Protein AF-A0A2W5SS50-F1 (afdb_monomer_lite)

Structure (mmCIF, N/CA/C/O backbone):
data_AF-A0A2W5SS50-F1
#
_entry.id   AF-A0A2W5SS50-F1
#
loop_
_atom_site.group_PDB
_atom_site.id
_atom_site.type_symbol
_atom_site.label_atom_id
_atom_site.label_alt_id
_atom_site.label_comp_id
_atom_site.label_asym_id
_atom_site.label_entity_id
_atom_site.label_seq_id
_atom_site.pdbx_PDB_ins_code
_atom_site.Cartn_x
_atom_site.Cartn_y
_atom_site.Cartn_z
_atom_site.occupancy
_atom_site.B_iso_or_equiv
_atom_site.auth_seq_id
_atom_site.auth_comp_id
_atom_site.auth_asym_id
_atom_site.auth_atom_id
_atom_site.pdbx_PDB_model_num
ATOM 1 N N . MET A 1 1 ? -30.725 -1.985 23.841 1.00 48.31 1 MET A N 1
ATOM 2 C CA . MET A 1 1 ? -30.295 -2.398 25.200 1.00 48.31 1 MET A CA 1
ATOM 3 C C . MET A 1 1 ? -30.067 -1.223 26.166 1.00 48.31 1 MET A C 1
ATOM 5 O O . MET A 1 1 ? -30.123 -1.471 27.359 1.00 48.31 1 MET A O 1
ATOM 9 N N . HIS A 1 2 ? -29.891 0.031 25.709 1.00 45.56 2 HIS A N 1
ATOM 10 C CA . HIS A 1 2 ? -29.618 1.186 26.593 1.00 45.56 2 HIS A CA 1
ATOM 11 C C . HIS A 1 2 ? -30.762 1.642 27.517 1.00 45.56 2 HIS A C 1
ATOM 13 O O . HIS A 1 2 ? -30.492 2.131 28.610 1.00 45.56 2 HIS A O 1
ATOM 19 N N . MET A 1 3 ? -32.034 1.472 27.137 1.00 41.94 3 MET A N 1
ATOM 20 C CA . MET A 1 3 ? -33.143 1.924 27.998 1.00 41.94 3 MET A CA 1
ATOM 21 C C . MET A 1 3 ? -33.241 1.105 29.295 1.00 41.94 3 MET A C 1
ATOM 23 O O . MET A 1 3 ? -33.300 1.677 30.377 1.00 41.94 3 MET A O 1
ATOM 27 N N . ALA A 1 4 ? -33.092 -0.222 29.208 1.00 54.38 4 ALA A N 1
ATOM 28 C CA . ALA A 1 4 ? -33.178 -1.117 30.365 1.00 54.38 4 ALA A CA 1
ATOM 29 C C . ALA A 1 4 ? -32.051 -0.923 31.402 1.00 54.38 4 ALA A C 1
ATOM 31 O O . ALA A 1 4 ? -32.207 -1.304 32.563 1.00 54.38 4 ALA A O 1
ATOM 32 N N . THR A 1 5 ? -30.900 -0.365 31.007 1.00 65.88 5 THR A N 1
ATOM 33 C CA . THR A 1 5 ? -29.816 0.001 31.936 1.00 65.88 5 THR A CA 1
ATOM 34 C C . THR A 1 5 ? -30.076 1.332 32.622 1.00 65.88 5 THR A C 1
ATOM 36 O O . THR A 1 5 ? -29.773 1.464 33.805 1.00 65.88 5 THR A O 1
ATOM 39 N N . LYS A 1 6 ? -30.679 2.295 31.921 1.00 68.88 6 LYS A N 1
ATOM 40 C CA . LYS A 1 6 ? -30.998 3.611 32.476 1.00 68.88 6 LYS A CA 1
ATOM 41 C C . LYS A 1 6 ? -32.092 3.533 33.543 1.00 68.88 6 LYS A C 1
ATOM 43 O O . LYS A 1 6 ? -31.893 4.064 34.630 1.00 68.88 6 LYS A O 1
ATOM 48 N N . ASP A 1 7 ? -33.143 2.750 33.299 1.00 74.25 7 ASP A N 1
ATOM 49 C CA . ASP A 1 7 ? -34.234 2.537 34.265 1.00 74.25 7 ASP A CA 1
ATOM 50 C C . ASP A 1 7 ? -33.737 1.899 35.577 1.00 74.25 7 ASP A C 1
ATOM 52 O O . ASP A 1 7 ? -34.180 2.249 36.671 1.00 74.25 7 ASP A O 1
ATOM 56 N N . LYS A 1 8 ? -32.742 1.005 35.490 1.00 80.00 8 LYS A N 1
ATOM 57 C CA . LYS A 1 8 ? -32.080 0.414 36.666 1.00 80.00 8 LYS A CA 1
ATOM 58 C C . LYS A 1 8 ? -31.213 1.418 37.427 1.00 80.00 8 LYS A C 1
ATOM 60 O O . LYS A 1 8 ? -31.103 1.308 38.643 1.00 80.00 8 LYS A O 1
ATOM 65 N N . LEU A 1 9 ? -30.587 2.372 36.734 1.00 79.81 9 LEU A N 1
ATOM 66 C CA . LEU A 1 9 ? -29.783 3.426 37.359 1.00 79.81 9 LEU A CA 1
ATOM 67 C C . LEU A 1 9 ? -30.667 4.491 38.027 1.00 79.81 9 LEU A C 1
ATOM 69 O O . LEU A 1 9 ? -30.311 4.985 39.094 1.00 79.81 9 LEU A O 1
ATOM 73 N N . ASP A 1 10 ? -31.832 4.806 37.457 1.00 80.62 10 ASP A N 1
ATOM 74 C CA . ASP A 1 10 ? -32.790 5.750 38.048 1.00 80.62 10 ASP A CA 1
ATOM 75 C C . ASP A 1 10 ? -33.353 5.263 39.398 1.00 80.62 10 ASP A C 1
ATOM 77 O O . ASP A 1 10 ? -33.597 6.084 40.288 1.00 80.62 10 ASP A O 1
ATOM 81 N N . ALA A 1 11 ? -33.456 3.943 39.602 1.00 85.12 11 ALA A N 1
ATOM 82 C CA . ALA A 1 11 ? -33.898 3.326 40.857 1.00 85.12 11 ALA A CA 1
ATOM 83 C C . ALA A 1 11 ? -32.855 3.358 41.999 1.00 85.12 11 ALA A C 1
ATOM 85 O O . ALA A 1 11 ? -33.217 3.176 43.163 1.00 85.12 11 ALA A O 1
ATOM 86 N N . LEU A 1 12 ? -31.572 3.602 41.702 1.00 84.25 12 LEU A N 1
ATOM 87 C CA . LEU A 1 12 ? -30.497 3.592 42.705 1.00 84.25 12 LEU A CA 1
ATOM 88 C C . LEU A 1 12 ? -30.510 4.848 43.586 1.00 84.25 12 LEU A C 1
ATOM 90 O O . LEU A 1 12 ? -30.901 5.944 43.170 1.00 84.25 12 LEU A O 1
ATOM 94 N N . ARG A 1 13 ? -30.040 4.725 44.828 1.00 85.94 13 ARG A N 1
ATOM 95 C CA . ARG A 1 13 ? -29.823 5.871 45.725 1.00 85.94 13 ARG A CA 1
ATOM 96 C C . ARG A 1 13 ? -28.563 6.648 45.325 1.00 85.94 13 ARG A C 1
ATOM 98 O O . ARG A 1 13 ? -27.667 6.133 44.665 1.00 85.94 13 ARG A O 1
ATOM 105 N N . LEU A 1 14 ? -28.472 7.914 45.743 1.00 83.38 14 LEU A N 1
ATOM 106 C CA . LEU A 1 14 ? -27.339 8.789 45.400 1.00 83.38 14 LEU A CA 1
ATOM 107 C C . LEU A 1 14 ? -25.958 8.189 45.770 1.00 83.38 14 LEU A C 1
ATOM 109 O O . LEU A 1 14 ? -25.070 8.240 44.919 1.00 83.38 14 LEU A O 1
ATOM 113 N N . PRO A 1 15 ? -25.762 7.567 46.953 1.00 86.31 15 PRO A N 1
ATOM 114 C CA . PRO A 1 15 ? -24.486 6.929 47.287 1.00 86.31 15 PRO A CA 1
ATOM 115 C C . PRO A 1 15 ? -24.152 5.737 46.379 1.00 86.31 15 PRO A C 1
ATOM 117 O O . PRO A 1 15 ? -22.996 5.523 46.023 1.00 86.31 15 PRO A O 1
ATOM 120 N N . GLU A 1 16 ? -25.166 4.984 45.949 1.00 85.62 16 GLU A N 1
ATOM 121 C CA . GLU A 1 16 ? -25.005 3.838 45.048 1.00 85.62 16 GLU A CA 1
ATOM 122 C C . GLU A 1 16 ? -24.631 4.301 43.635 1.00 85.62 16 GLU A C 1
ATOM 124 O O . GLU A 1 16 ? -23.757 3.711 43.001 1.00 85.62 16 GLU A O 1
ATOM 129 N N . LEU A 1 17 ? -25.218 5.408 43.164 1.00 86.38 17 LEU A N 1
ATOM 130 C CA . LEU A 1 17 ? -24.824 6.050 41.908 1.00 86.38 17 LEU A CA 1
ATOM 131 C C . LEU A 1 17 ? -23.373 6.544 41.952 1.00 86.38 17 LEU A C 1
ATOM 133 O O . LEU A 1 17 ? -22.638 6.363 40.985 1.00 86.38 17 LEU A O 1
ATOM 137 N N . GLN A 1 18 ? -22.928 7.121 43.069 1.00 84.88 18 GLN A N 1
ATOM 138 C CA . GLN A 1 18 ? -21.533 7.542 43.244 1.00 84.88 18 GLN A CA 1
ATOM 139 C C . GLN A 1 18 ? -20.570 6.343 43.276 1.00 84.88 18 GLN A C 1
ATOM 141 O O . GLN A 1 18 ? -19.503 6.397 42.660 1.00 84.88 18 GLN A O 1
ATOM 146 N N . ALA A 1 19 ? -20.957 5.240 43.926 1.00 86.56 19 ALA A N 1
ATOM 147 C CA . ALA A 1 19 ? -20.182 4.000 43.936 1.00 86.56 19 ALA A CA 1
ATOM 148 C C . ALA A 1 19 ? -20.061 3.386 42.530 1.00 86.56 19 ALA A C 1
ATOM 150 O O . ALA A 1 19 ? -18.957 3.056 42.095 1.00 86.56 19 ALA A O 1
ATOM 151 N N . ARG A 1 20 ? -21.169 3.315 41.778 1.00 82.81 20 ARG A N 1
ATOM 152 C CA . ARG A 1 20 ? -21.181 2.847 40.382 1.00 82.81 20 ARG A CA 1
ATOM 153 C C . ARG A 1 20 ? -20.384 3.755 39.456 1.00 82.81 20 ARG A C 1
ATOM 155 O O . ARG A 1 20 ? -19.679 3.264 38.582 1.00 82.81 20 ARG A O 1
ATOM 162 N N . PHE A 1 21 ? -20.444 5.068 39.657 1.00 84.12 21 PHE A N 1
ATOM 163 C CA . PHE A 1 21 ? -19.609 6.008 38.917 1.00 84.12 21 PHE A CA 1
ATOM 164 C C . PHE A 1 21 ? -18.121 5.727 39.159 1.00 84.12 21 PHE A C 1
ATOM 166 O O . PHE A 1 21 ? -17.366 5.604 38.197 1.00 84.12 21 PHE A O 1
ATOM 173 N N . LYS A 1 22 ? -17.712 5.530 40.419 1.00 86.94 22 LYS A N 1
ATOM 174 C CA . LYS A 1 22 ? -16.330 5.170 40.765 1.00 86.94 22 LYS A CA 1
ATOM 175 C C . LYS A 1 22 ? -15.900 3.847 40.124 1.00 86.94 22 LYS A C 1
ATOM 177 O O . LYS A 1 22 ? -14.794 3.763 39.605 1.00 86.94 22 LYS A O 1
ATOM 182 N N . GLU A 1 23 ? -16.764 2.837 40.118 1.00 84.56 23 GLU A N 1
ATOM 183 C CA . GLU A 1 23 ? -16.496 1.532 39.494 1.00 84.56 23 GLU A CA 1
ATOM 184 C C . GLU A 1 23 ? -16.359 1.629 37.960 1.00 84.56 23 GLU A C 1
ATOM 186 O O . GLU A 1 23 ? -15.462 1.039 37.352 1.00 84.56 23 GLU A O 1
ATOM 191 N N . VAL A 1 24 ? -17.250 2.379 37.306 1.00 82.88 24 VAL A N 1
ATOM 192 C CA . VAL A 1 24 ? -17.341 2.415 35.842 1.00 82.88 24 VAL A CA 1
ATOM 193 C C . VAL A 1 24 ? -16.360 3.414 35.230 1.00 82.88 24 VAL A C 1
ATOM 195 O O . VAL A 1 24 ? -15.708 3.074 34.239 1.00 82.88 24 VAL A O 1
ATOM 198 N N . VAL A 1 25 ? -16.259 4.613 35.803 1.00 81.75 25 VAL A N 1
ATOM 199 C CA . VAL A 1 25 ? -15.438 5.729 35.305 1.00 81.75 25 VAL A CA 1
ATOM 200 C C . VAL A 1 25 ? -14.033 5.708 35.919 1.00 81.75 25 VAL A C 1
ATOM 202 O O . VAL A 1 25 ? -13.094 6.168 35.282 1.00 81.75 25 VAL A O 1
ATOM 205 N N . GLY A 1 26 ? -13.861 5.122 37.110 1.00 80.12 26 GLY A N 1
ATOM 206 C CA . GLY A 1 26 ? -12.572 5.042 37.811 1.00 80.12 26 GLY A CA 1
ATOM 207 C C . GLY A 1 26 ? -12.257 6.252 38.697 1.00 80.12 26 GLY A C 1
ATOM 208 O O . GLY A 1 26 ? -11.283 6.225 39.444 1.00 80.12 26 GLY A O 1
ATOM 209 N N . GLU A 1 27 ? -13.090 7.293 38.662 1.00 80.50 27 GLU A N 1
ATOM 210 C CA . GLU A 1 27 ? -12.915 8.525 39.435 1.00 80.50 27 GLU A CA 1
ATOM 211 C C . GLU A 1 27 ? -13.933 8.613 40.578 1.00 80.50 27 GLU A C 1
ATOM 213 O O . GLU A 1 27 ? -15.111 8.294 40.413 1.00 80.50 27 GLU A O 1
ATOM 218 N N . ALA A 1 28 ? -13.502 9.071 41.755 1.00 79.44 28 ALA A N 1
ATOM 219 C CA . ALA A 1 28 ? -14.416 9.335 42.862 1.00 79.44 28 ALA A CA 1
ATOM 220 C C . ALA A 1 28 ? -15.095 10.698 42.664 1.00 79.44 28 ALA A C 1
ATOM 222 O O . ALA A 1 28 ? -14.429 11.730 42.638 1.00 79.44 28 ALA A O 1
ATOM 223 N N . THR A 1 29 ? -16.426 10.716 42.566 1.00 77.38 29 THR A N 1
ATOM 224 C CA . THR A 1 29 ? -17.205 11.955 42.446 1.00 77.38 29 THR A CA 1
ATOM 225 C C . THR A 1 29 ? -18.078 12.182 43.676 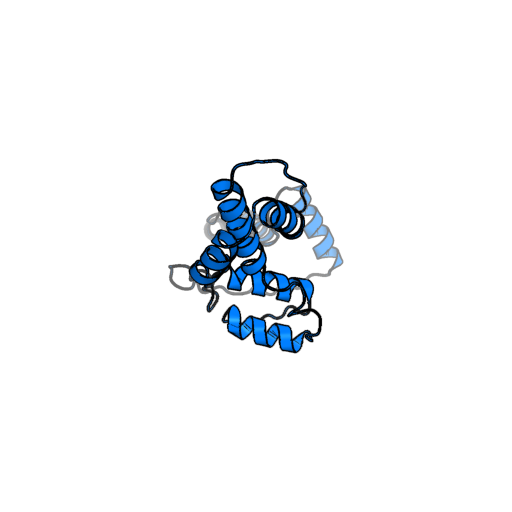1.00 77.38 29 THR A C 1
ATOM 227 O O . THR A 1 29 ? -18.767 11.274 44.139 1.00 77.38 29 THR A O 1
ATOM 230 N N . LYS A 1 30 ? -18.067 13.415 44.196 1.00 78.75 30 LYS A N 1
ATOM 231 C CA . LYS A 1 30 ? -18.993 13.890 45.242 1.00 78.75 30 LYS A CA 1
ATOM 232 C C . LYS A 1 30 ? -20.171 14.678 44.659 1.00 78.75 30 LYS A C 1
ATOM 234 O O . LYS A 1 30 ? -20.864 15.377 45.391 1.00 78.75 30 LYS A O 1
ATOM 239 N N . SER A 1 31 ? -20.385 14.612 43.342 1.00 73.56 31 SER A N 1
ATOM 240 C CA . SER A 1 31 ? -21.461 15.361 42.692 1.00 73.56 31 SER A CA 1
ATOM 241 C C . SER A 1 31 ? -22.828 14.953 43.267 1.00 73.56 31 SER A C 1
ATOM 243 O O . SER A 1 31 ? -23.134 13.755 43.300 1.00 73.56 31 SER A O 1
ATOM 245 N N . PRO A 1 32 ? -23.664 15.913 43.709 1.00 79.56 32 PRO A N 1
ATOM 246 C CA . PRO A 1 32 ? -25.010 15.632 44.211 1.00 79.56 32 PRO A CA 1
ATOM 247 C C . PRO A 1 32 ? -26.029 15.407 43.078 1.00 79.56 32 PRO A C 1
ATOM 249 O O . PRO A 1 32 ? -27.173 15.026 43.324 1.00 79.56 32 PRO A O 1
ATOM 252 N N . ASN A 1 33 ? -25.643 15.646 41.821 1.00 87.81 33 ASN A N 1
ATOM 253 C CA . ASN A 1 33 ? -26.559 15.628 40.686 1.00 87.81 33 ASN A CA 1
ATOM 254 C C . ASN A 1 33 ? -26.769 14.204 40.136 1.00 87.81 33 ASN A C 1
ATOM 256 O O . ASN A 1 33 ? -25.968 13.699 39.347 1.00 87.81 33 ASN A O 1
ATOM 260 N N . ARG A 1 34 ? -27.901 13.584 40.495 1.00 87.44 34 ARG A N 1
ATOM 261 C CA . ARG A 1 34 ? -28.289 12.234 40.038 1.00 87.44 34 ARG A CA 1
ATOM 262 C C . ARG A 1 34 ? -28.344 12.100 38.514 1.00 87.44 34 ARG A C 1
ATOM 264 O O . ARG A 1 34 ? -27.774 11.158 37.974 1.00 87.44 34 ARG A O 1
ATOM 271 N N . LYS A 1 35 ? -28.976 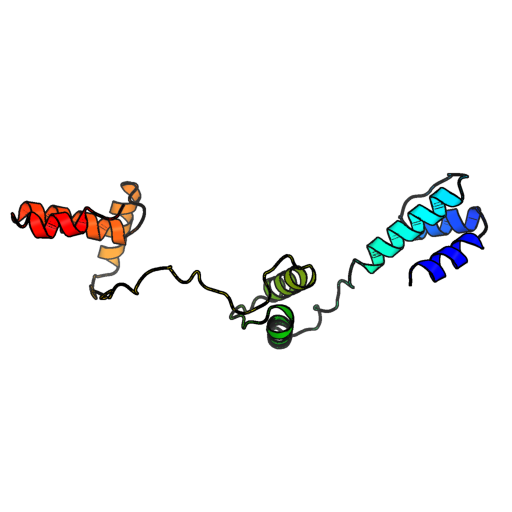13.050 37.811 1.00 87.12 35 LYS A N 1
ATOM 272 C CA . LYS A 1 35 ? -29.111 13.006 36.340 1.00 87.12 35 LYS A CA 1
ATOM 273 C C . LYS A 1 35 ? -27.745 13.004 35.651 1.00 87.12 35 LYS A C 1
ATOM 275 O O . LYS A 1 35 ? -27.550 12.290 34.669 1.00 87.12 35 LYS A O 1
ATOM 280 N N . PHE A 1 36 ? -26.792 13.770 36.183 1.00 87.31 36 PHE A N 1
ATOM 281 C CA . PHE A 1 36 ? -25.414 13.781 35.693 1.00 87.31 36 PHE A CA 1
ATOM 282 C C . PHE A 1 36 ? -24.730 12.421 35.879 1.00 87.31 36 PHE A C 1
ATOM 284 O O . PHE A 1 36 ? -24.125 11.921 34.931 1.00 87.31 36 PHE A O 1
ATOM 291 N N . LEU A 1 37 ? -24.856 11.813 37.067 1.00 85.06 37 LEU A N 1
ATOM 292 C CA . LEU A 1 37 ? -24.256 10.509 37.368 1.00 85.06 37 LEU A CA 1
ATOM 293 C C . LEU A 1 37 ? -24.802 9.417 36.447 1.00 85.06 37 LEU A C 1
ATOM 295 O O . LEU A 1 37 ? -24.017 8.691 35.847 1.00 85.06 37 LEU A O 1
ATOM 299 N N . ILE A 1 38 ? -26.123 9.352 36.270 1.00 86.38 38 ILE A N 1
ATOM 300 C CA . ILE A 1 38 ? -26.773 8.361 35.402 1.00 86.38 38 ILE A CA 1
ATOM 301 C C . ILE A 1 38 ? -26.294 8.511 33.958 1.00 86.38 38 ILE A C 1
ATOM 303 O O . ILE A 1 38 ? -25.862 7.532 33.356 1.00 86.38 38 ILE A O 1
ATOM 307 N N . ARG A 1 39 ? -26.293 9.740 33.419 1.00 88.25 39 ARG A N 1
ATOM 308 C CA . ARG A 1 39 ? -25.815 10.006 32.055 1.00 88.25 39 ARG A CA 1
ATOM 309 C C . ARG A 1 39 ? -24.356 9.594 31.875 1.00 88.25 39 ARG A C 1
ATOM 311 O O . ARG A 1 39 ? -24.029 8.937 30.897 1.00 88.25 39 ARG A O 1
ATOM 318 N N . ARG A 1 40 ? -23.478 9.958 32.813 1.00 85.88 40 ARG A N 1
ATOM 319 C CA . ARG A 1 40 ? -22.050 9.627 32.718 1.00 85.88 40 ARG A CA 1
ATOM 320 C C . ARG A 1 40 ? -21.763 8.140 32.870 1.00 85.88 40 ARG A C 1
ATOM 322 O O . ARG A 1 40 ? -20.877 7.637 32.185 1.00 85.88 40 ARG A O 1
ATOM 329 N N . ILE A 1 41 ? -22.489 7.449 33.746 1.00 86.19 41 ILE A N 1
ATOM 330 C CA . ILE A 1 41 ? -22.385 5.995 33.888 1.00 86.19 41 ILE A CA 1
ATOM 331 C C . ILE A 1 41 ? -22.851 5.323 32.595 1.00 86.19 41 ILE A C 1
ATOM 333 O O . ILE A 1 41 ? -22.142 4.457 32.098 1.00 86.19 41 ILE A O 1
ATOM 337 N N . ASP A 1 42 ? -23.979 5.744 32.019 1.00 84.44 42 ASP A N 1
ATOM 338 C CA . ASP A 1 42 ? -24.496 5.180 30.766 1.00 84.44 42 ASP A CA 1
ATOM 339 C C . ASP A 1 42 ? -23.545 5.439 29.586 1.00 84.44 42 ASP A C 1
ATOM 341 O O . ASP A 1 42 ? -23.183 4.501 28.884 1.00 84.44 42 ASP A O 1
ATOM 345 N N . GLU A 1 43 ? -23.020 6.661 29.436 1.00 85.31 43 GLU A N 1
ATOM 346 C CA . GLU A 1 43 ? -21.985 6.989 28.440 1.00 85.31 43 GLU A CA 1
ATOM 347 C C . GLU A 1 43 ? -20.733 6.107 28.600 1.00 85.31 43 GLU A C 1
ATOM 349 O O . GLU A 1 43 ? -20.175 5.606 27.623 1.00 85.31 43 GLU A O 1
ATOM 354 N N . ALA A 1 44 ? -20.274 5.898 29.836 1.00 83.00 44 ALA A N 1
ATOM 355 C CA . ALA A 1 44 ? -19.089 5.094 30.106 1.00 83.00 44 ALA A CA 1
ATOM 356 C C . ALA A 1 44 ? -19.341 3.588 29.915 1.00 83.00 44 ALA A C 1
ATOM 358 O O . ALA A 1 44 ? -18.453 2.880 29.434 1.00 83.00 44 ALA A O 1
ATOM 359 N N . LEU A 1 45 ? -20.542 3.095 30.236 1.00 81.94 45 LEU A N 1
ATOM 360 C CA . LEU A 1 45 ? -20.963 1.721 29.952 1.00 81.94 45 LEU A CA 1
ATOM 361 C C . LEU A 1 45 ? -21.130 1.490 28.448 1.00 81.94 45 LEU A C 1
ATOM 363 O O . LEU A 1 45 ? -20.657 0.471 27.954 1.00 81.94 45 LEU A O 1
ATOM 367 N N . ALA A 1 46 ? -21.713 2.439 27.713 1.00 77.25 46 ALA A N 1
ATOM 368 C CA . ALA A 1 46 ? -21.812 2.406 26.256 1.00 77.25 46 ALA A CA 1
ATOM 369 C C . ALA A 1 46 ? -20.422 2.342 25.616 1.00 77.25 46 ALA A C 1
ATOM 371 O O . ALA A 1 46 ? -20.137 1.439 24.834 1.00 77.25 46 ALA A O 1
ATOM 372 N N . LYS A 1 47 ? -19.500 3.209 26.048 1.00 79.50 47 LYS A N 1
ATOM 373 C CA . LYS A 1 47 ? -18.114 3.221 25.563 1.00 79.50 47 LYS A CA 1
ATOM 374 C C . LYS A 1 47 ? -17.352 1.933 25.904 1.00 79.50 47 LYS A C 1
ATOM 376 O O . LYS A 1 47 ? -16.538 1.465 25.108 1.00 79.50 47 LYS A O 1
ATOM 381 N N . LYS A 1 48 ? -17.604 1.336 27.077 1.00 71.12 48 LYS A N 1
ATOM 382 C CA . LYS A 1 48 ? -17.062 0.014 27.446 1.00 71.12 48 LYS A CA 1
ATOM 383 C C . LYS A 1 48 ? -17.687 -1.120 26.627 1.00 71.12 48 LYS A C 1
ATOM 385 O O . LYS A 1 48 ? -16.973 -2.061 26.302 1.00 71.12 48 LYS A O 1
ATOM 390 N N . ALA A 1 49 ? -18.969 -1.036 26.275 1.00 65.00 49 ALA A N 1
ATOM 391 C CA . ALA A 1 49 ? -19.654 -2.021 25.439 1.00 65.00 49 ALA A CA 1
ATOM 392 C C . ALA A 1 49 ? -19.211 -1.947 23.966 1.00 65.00 49 ALA A C 1
ATOM 394 O O . ALA A 1 49 ? -19.030 -2.980 23.325 1.00 65.00 49 ALA A O 1
ATOM 395 N N . GLU A 1 50 ? -18.968 -0.742 23.443 1.00 63.88 50 GLU A N 1
ATOM 396 C CA . GLU A 1 50 ? -18.375 -0.526 22.116 1.00 63.88 50 GLU A CA 1
ATOM 397 C C . GLU A 1 50 ? -16.931 -1.041 22.034 1.00 63.88 50 GLU A C 1
ATOM 399 O O . GLU A 1 50 ? -16.482 -1.525 20.990 1.00 63.88 50 GLU A O 1
ATOM 404 N N . ALA A 1 51 ? -16.193 -1.000 23.147 1.00 59.81 51 ALA A N 1
ATOM 405 C CA . ALA A 1 51 ? -14.886 -1.627 23.256 1.00 59.81 51 ALA A CA 1
ATOM 406 C C . ALA A 1 51 ? -15.023 -3.163 23.310 1.00 59.81 51 ALA A C 1
ATOM 408 O O . ALA A 1 51 ? -14.950 -3.775 24.374 1.00 59.81 51 ALA A O 1
ATOM 409 N N . LYS A 1 52 ? -15.185 -3.798 22.137 1.00 58.34 52 LYS A N 1
ATOM 410 C CA . LYS A 1 52 ? -15.226 -5.266 21.979 1.00 58.34 52 LYS A CA 1
ATOM 411 C C . LYS A 1 52 ? -14.110 -5.959 22.787 1.00 58.34 52 LYS A C 1
ATOM 413 O O . LYS A 1 52 ? -12.984 -5.446 22.843 1.00 58.34 52 LYS A O 1
ATOM 418 N N . PRO A 1 53 ? -14.373 -7.149 23.365 1.00 57.97 53 PRO A N 1
ATOM 419 C CA . PRO A 1 53 ? -13.474 -7.795 24.316 1.00 57.97 53 PRO A CA 1
ATOM 420 C C . PRO A 1 53 ? -12.068 -7.982 23.736 1.00 57.97 53 PRO A C 1
ATOM 422 O O . PRO A 1 53 ? -11.856 -8.639 22.708 1.00 57.97 53 PRO A O 1
ATOM 425 N N . ARG A 1 54 ? -11.081 -7.395 24.423 1.00 55.84 54 ARG A N 1
ATOM 426 C CA . ARG A 1 54 ? -9.650 -7.501 24.112 1.00 55.84 54 ARG A CA 1
ATOM 427 C C . ARG A 1 54 ? -9.153 -8.911 24.457 1.00 55.84 54 ARG A C 1
ATOM 429 O O . ARG A 1 54 ? -8.483 -9.115 25.456 1.00 55.84 54 ARG A O 1
ATOM 436 N N . GLY A 1 55 ? -9.514 -9.888 23.630 1.00 65.75 55 GLY A N 1
ATOM 437 C CA . GLY A 1 55 ? -9.151 -11.294 23.842 1.00 65.75 55 GLY A CA 1
ATOM 438 C C . GLY A 1 55 ? -9.633 -12.255 22.757 1.00 65.75 55 GLY A C 1
ATOM 439 O O . GLY A 1 55 ? -9.005 -13.287 22.563 1.00 65.75 55 GLY A O 1
ATOM 440 N N . ARG A 1 56 ? -10.654 -11.879 21.968 1.00 69.94 56 ARG A N 1
ATOM 441 C CA . ARG A 1 56 ? -11.270 -12.734 20.926 1.00 69.94 56 ARG A CA 1
ATOM 442 C C . ARG A 1 56 ? -10.280 -13.341 19.921 1.00 69.94 56 ARG A C 1
ATOM 444 O O . ARG A 1 56 ? -10.583 -14.357 19.308 1.00 69.94 56 ARG A O 1
ATOM 451 N N . PHE A 1 57 ? -9.126 -12.703 19.725 1.00 75.56 57 PHE A N 1
ATOM 452 C CA . PHE A 1 57 ? -8.111 -13.129 18.763 1.00 75.56 57 PHE A CA 1
ATOM 453 C C . PHE A 1 57 ? -6.828 -13.699 19.392 1.00 75.56 57 PHE A C 1
ATOM 455 O O . PHE A 1 57 ? -5.886 -13.990 18.662 1.00 75.56 57 PHE A O 1
ATOM 462 N N . LYS A 1 58 ? -6.764 -13.833 20.727 1.00 76.88 58 LYS A N 1
ATOM 463 C CA . LYS A 1 58 ? -5.548 -14.258 21.444 1.00 76.88 58 LYS A CA 1
ATOM 464 C C . LYS A 1 58 ? -5.257 -15.751 21.261 1.00 76.88 58 LYS A C 1
ATOM 466 O O . LYS A 1 58 ? -4.099 -16.119 21.106 1.00 76.88 58 LYS A O 1
ATOM 471 N N . GLU A 1 59 ? -6.302 -16.574 21.244 1.00 80.00 59 GLU A N 1
ATOM 472 C CA . GLU A 1 59 ? -6.197 -18.036 21.111 1.00 80.00 59 GLU A CA 1
ATOM 473 C C . GLU A 1 59 ? -6.171 -18.513 19.655 1.00 80.00 59 GLU A C 1
ATOM 475 O O . GLU A 1 59 ? -5.808 -19.652 19.392 1.00 80.00 59 GLU A O 1
ATOM 480 N N . LEU A 1 60 ? -6.489 -17.637 18.696 1.00 83.44 60 LEU A N 1
ATOM 481 C CA . LEU A 1 60 ? -6.576 -18.030 17.292 1.00 83.44 60 LEU A CA 1
ATOM 482 C C . LEU A 1 60 ? -5.195 -18.289 16.677 1.00 83.44 60 LEU A C 1
ATOM 484 O O . LEU A 1 60 ? -4.210 -17.555 16.886 1.00 83.44 60 LEU A O 1
ATOM 488 N N . SER A 1 61 ? -5.145 -19.322 15.847 1.00 87.00 61 SER A N 1
ATOM 489 C CA . SER A 1 61 ? -4.026 -19.618 14.966 1.00 87.00 61 SER A CA 1
ATOM 490 C C . SER A 1 61 ? -3.936 -18.593 13.823 1.00 87.00 61 SER A C 1
ATOM 492 O O . SER A 1 61 ? -4.851 -17.807 13.568 1.00 87.00 61 SER A O 1
ATOM 494 N N . VAL A 1 62 ? -2.797 -18.562 13.122 1.00 84.69 62 VAL A N 1
ATOM 495 C CA . VAL A 1 62 ? -2.622 -17.687 11.946 1.00 84.69 62 VAL A CA 1
ATOM 496 C C . VAL A 1 62 ? -3.623 -18.049 10.843 1.00 84.69 62 VAL A C 1
ATOM 498 O O . VAL A 1 62 ? -4.121 -17.158 10.159 1.00 84.69 62 VAL A O 1
ATOM 501 N N . GLU A 1 63 ? -3.948 -19.333 10.686 1.00 86.94 63 GLU A N 1
ATOM 502 C CA . GLU A 1 63 ? -4.895 -19.813 9.677 1.00 86.94 63 GLU A CA 1
ATOM 503 C C . GLU A 1 63 ? -6.328 -19.401 10.003 1.00 86.94 63 GLU A C 1
ATOM 505 O O . GLU A 1 63 ? -7.027 -18.868 9.144 1.00 86.94 63 GLU A O 1
ATOM 510 N N . GLU A 1 64 ? -6.736 -19.519 11.264 1.00 87.62 64 GLU A N 1
ATOM 511 C CA . GLU A 1 64 ? -8.057 -19.070 11.709 1.00 87.62 64 GLU A CA 1
ATOM 512 C C . GLU A 1 64 ? -8.198 -17.544 11.612 1.00 87.62 64 GLU A C 1
ATOM 514 O O . GLU A 1 64 ? -9.261 -17.020 11.268 1.00 87.62 64 GLU A O 1
ATOM 519 N N . LEU A 1 65 ? -7.112 -16.803 11.864 1.00 90.12 65 LEU A N 1
ATOM 520 C CA . LEU A 1 65 ? -7.067 -15.360 11.632 1.00 90.12 65 LEU A CA 1
ATOM 521 C C . LEU A 1 65 ? -7.162 -15.012 10.145 1.00 90.12 65 LEU A C 1
ATOM 523 O O . LEU A 1 65 ? -7.799 -14.018 9.804 1.00 90.12 65 LEU A O 1
ATOM 527 N N . ARG A 1 66 ? -6.570 -15.810 9.251 1.00 88.94 66 ARG A N 1
ATOM 528 C CA . ARG A 1 66 ? -6.720 -15.639 7.798 1.00 88.94 66 ARG A CA 1
ATOM 529 C C . ARG A 1 66 ? -8.143 -15.951 7.338 1.00 88.94 66 ARG A C 1
ATOM 531 O O . ARG A 1 66 ? -8.673 -15.191 6.534 1.00 88.94 66 ARG A O 1
ATOM 538 N N . ALA A 1 67 ? -8.778 -16.988 7.880 1.00 88.75 67 ALA A N 1
ATOM 539 C CA . ALA A 1 67 ? -10.174 -17.310 7.588 1.00 88.75 67 ALA A CA 1
ATOM 540 C C . ALA A 1 67 ? -11.104 -16.153 7.994 1.00 88.75 67 ALA A C 1
ATOM 542 O O . ALA A 1 67 ? -11.846 -15.635 7.161 1.00 88.75 67 ALA A O 1
ATOM 543 N N . LYS A 1 68 ? -10.963 -15.642 9.227 1.00 86.94 68 LYS A N 1
ATOM 544 C CA . LYS A 1 68 ? -11.709 -14.453 9.686 1.00 86.94 68 LYS A CA 1
ATOM 545 C C . LYS A 1 68 ? -11.383 -13.198 8.887 1.00 86.94 68 LYS A C 1
ATOM 547 O O . LYS A 1 68 ? -12.242 -12.351 8.679 1.00 86.94 68 LYS A O 1
ATOM 552 N N . TYR A 1 69 ? -10.142 -13.051 8.438 1.00 87.75 69 TYR A N 1
ATOM 553 C CA . TYR A 1 69 ? -9.763 -11.951 7.563 1.00 87.75 69 TYR A CA 1
ATOM 554 C C . TYR A 1 69 ? -10.510 -12.012 6.228 1.00 87.75 69 TYR A C 1
ATOM 556 O O . TYR A 1 69 ? -10.977 -10.981 5.758 1.00 87.75 69 TYR A O 1
ATOM 564 N N . VAL A 1 70 ? -10.649 -13.193 5.621 1.00 87.88 70 VAL A N 1
ATOM 565 C CA . VAL A 1 70 ? -11.413 -13.356 4.375 1.00 87.88 70 VAL A CA 1
ATOM 566 C C . VAL A 1 70 ? -12.889 -13.041 4.602 1.00 87.88 70 VAL A C 1
ATOM 568 O O . VAL A 1 70 ? -13.460 -12.303 3.808 1.00 87.88 70 VAL A O 1
ATOM 571 N N . GLU A 1 71 ? -13.471 -13.519 5.701 1.00 87.19 71 GLU A N 1
ATOM 572 C CA . GLU A 1 71 ? -14.865 -13.249 6.076 1.00 87.19 71 GLU A CA 1
ATOM 573 C C . GLU A 1 71 ? -15.136 -11.745 6.259 1.00 87.19 71 GLU A C 1
ATOM 575 O O . GLU A 1 71 ? -16.092 -11.210 5.708 1.00 87.19 71 GLU A O 1
ATOM 580 N N . VAL A 1 72 ? -14.265 -11.043 6.994 1.00 86.50 72 VAL A N 1
ATOM 581 C CA . VAL A 1 72 ? -14.475 -9.633 7.364 1.00 86.50 72 VAL A CA 1
ATOM 582 C C . VAL A 1 72 ? -14.007 -8.661 6.276 1.00 86.50 72 VAL A C 1
ATOM 584 O O . VAL A 1 72 ? -14.625 -7.624 6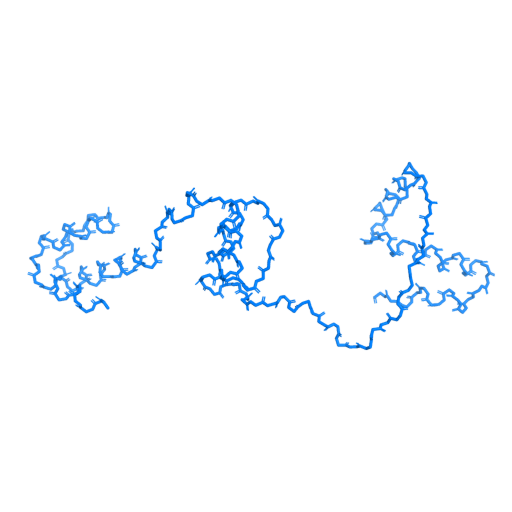.059 1.00 86.50 72 VAL A O 1
ATOM 587 N N . VAL A 1 73 ? -12.890 -8.949 5.604 1.00 85.50 73 VAL A N 1
ATOM 588 C CA . VAL A 1 73 ? -12.257 -8.040 4.629 1.00 85.50 73 VAL A CA 1
ATOM 589 C C . VAL A 1 73 ? -12.648 -8.393 3.188 1.00 85.50 73 VAL A C 1
ATOM 591 O O . VAL A 1 73 ? -12.492 -7.560 2.293 1.00 85.50 73 VAL A O 1
ATOM 594 N N . GLY A 1 74 ? -13.161 -9.600 2.936 1.00 83.50 74 GLY A N 1
ATOM 595 C CA . GLY A 1 74 ? -13.628 -10.040 1.617 1.00 83.50 74 GLY A CA 1
ATOM 596 C C . GLY A 1 74 ? -12.511 -10.389 0.628 1.00 83.50 74 GLY A C 1
ATOM 597 O O . GLY A 1 74 ? -12.734 -10.370 -0.580 1.00 83.50 74 GLY A O 1
ATOM 598 N N . ARG A 1 75 ? -11.282 -10.644 1.104 1.00 84.12 75 ARG A N 1
ATOM 599 C CA . ARG A 1 75 ? -10.132 -11.015 0.255 1.00 84.12 75 ARG A CA 1
ATOM 600 C C . ARG A 1 75 ? -9.086 -11.836 1.012 1.00 84.12 75 ARG A C 1
ATOM 602 O O . ARG A 1 75 ? -8.954 -11.648 2.220 1.00 84.12 75 ARG A O 1
ATOM 609 N N . PRO A 1 76 ? -8.293 -12.687 0.335 1.00 85.69 76 PRO A N 1
ATOM 610 C CA . PRO A 1 76 ? -7.199 -13.416 0.974 1.00 85.69 76 PRO A CA 1
ATOM 611 C C . PRO A 1 76 ? -6.041 -12.490 1.377 1.00 85.69 76 PRO A C 1
ATOM 613 O O . PRO A 1 76 ? -5.785 -11.456 0.756 1.00 85.69 76 PRO A O 1
ATOM 616 N N . SER A 1 77 ? -5.324 -12.873 2.437 1.00 82.50 77 SER A N 1
ATOM 617 C CA . SER A 1 77 ? -4.090 -12.223 2.893 1.00 82.50 77 SER A CA 1
ATOM 618 C C . SER A 1 77 ? -2.948 -13.231 2.900 1.00 82.50 77 SER A C 1
ATOM 620 O O . SER A 1 77 ? -3.045 -14.265 3.557 1.00 82.50 77 SER A O 1
ATOM 622 N N . GLY A 1 78 ? -1.840 -12.903 2.231 1.00 83.44 78 GLY A N 1
ATOM 623 C CA . GLY A 1 78 ? -0.595 -13.677 2.317 1.00 83.44 78 GLY A CA 1
ATOM 624 C C . GLY A 1 78 ? 0.177 -13.452 3.623 1.00 83.44 78 GLY A C 1
ATOM 625 O O . GLY A 1 78 ? 1.134 -14.166 3.907 1.00 83.44 78 GLY A O 1
ATOM 626 N N . SER A 1 79 ? -0.227 -12.480 4.451 1.00 83.12 79 SER A N 1
ATOM 627 C CA . SER A 1 79 ? 0.483 -12.164 5.694 1.00 83.12 79 SER A CA 1
ATOM 628 C C . SER A 1 79 ? 0.379 -13.309 6.705 1.00 83.12 79 SER A C 1
ATOM 630 O O . SER A 1 79 ? -0.695 -13.878 6.911 1.00 83.12 79 SER A O 1
ATOM 632 N N . SER A 1 80 ? 1.500 -13.663 7.332 1.00 87.50 80 SER A N 1
ATOM 633 C CA . SER A 1 80 ? 1.595 -14.621 8.445 1.00 87.50 80 SER A CA 1
ATOM 634 C C . SER A 1 80 ? 1.638 -13.937 9.822 1.00 87.50 80 SER A C 1
ATOM 636 O O . SER A 1 80 ? 1.655 -14.605 10.853 1.00 87.50 80 SER A O 1
ATOM 638 N N . SER A 1 81 ? 1.634 -12.600 9.864 1.00 88.94 81 SER A N 1
ATOM 639 C CA . SER A 1 81 ? 1.750 -11.826 11.104 1.00 88.94 81 SER A CA 1
ATOM 640 C C . SER A 1 81 ? 0.413 -11.763 11.851 1.00 88.94 81 SER A C 1
ATOM 642 O O . SER A 1 81 ? -0.533 -11.109 11.401 1.00 88.94 81 SER A O 1
ATOM 644 N N . LYS A 1 82 ? 0.336 -12.402 13.032 1.00 86.31 82 LYS A N 1
ATOM 645 C CA . LYS A 1 82 ? -0.857 -12.338 13.901 1.00 86.31 82 LYS A CA 1
ATOM 646 C C . LYS A 1 82 ? -1.248 -10.893 14.261 1.00 86.31 82 LYS A C 1
ATOM 648 O O . LYS A 1 82 ? -2.419 -10.558 14.074 1.00 86.31 82 LYS A O 1
ATOM 653 N N . PRO A 1 83 ? -0.326 -10.008 14.709 1.00 86.44 83 PRO A N 1
ATOM 654 C CA . PRO A 1 83 ? -0.674 -8.620 15.029 1.00 86.44 83 PRO A CA 1
ATOM 655 C C . PRO A 1 83 ? -1.294 -7.866 13.849 1.00 86.44 83 PRO A C 1
ATOM 657 O O . PRO A 1 83 ? -2.275 -7.145 14.022 1.00 86.44 83 PRO A O 1
ATOM 660 N N . TYR A 1 84 ? -0.767 -8.080 12.641 1.00 89.38 84 TYR A N 1
ATOM 661 C CA . TYR A 1 84 ? -1.270 -7.447 11.425 1.00 89.38 84 TYR A CA 1
ATOM 662 C C . TYR A 1 84 ? -2.691 -7.900 11.073 1.00 89.38 84 TYR A C 1
ATOM 664 O O . TYR A 1 84 ? -3.544 -7.063 10.771 1.00 89.38 84 TYR A O 1
ATOM 672 N N . LEU A 1 85 ? -2.957 -9.211 11.123 1.00 89.38 85 LEU A N 1
ATOM 673 C CA . LEU A 1 85 ? -4.279 -9.763 10.818 1.00 89.38 85 LEU A CA 1
ATOM 674 C C . LEU A 1 85 ? -5.323 -9.248 11.812 1.00 89.38 85 LEU A C 1
ATOM 676 O O . LEU A 1 85 ? -6.377 -8.775 11.398 1.00 89.38 85 LEU A O 1
ATOM 680 N N . VAL A 1 86 ? -5.004 -9.246 13.110 1.00 88.75 86 VAL A N 1
ATOM 681 C CA . VAL A 1 86 ? -5.902 -8.733 14.156 1.00 88.75 86 VAL A CA 1
ATOM 682 C C . VAL A 1 86 ? -6.182 -7.245 13.983 1.00 88.75 86 VAL A C 1
ATOM 684 O O . VAL A 1 86 ? -7.334 -6.824 14.078 1.00 88.75 86 VAL A O 1
ATOM 687 N N . TRP A 1 87 ? -5.149 -6.441 13.725 1.00 90.12 87 TRP A N 1
ATOM 688 C CA . TRP A 1 87 ? -5.320 -5.016 13.458 1.00 90.12 87 TRP A CA 1
ATOM 689 C C . TRP A 1 87 ? -6.237 -4.788 12.253 1.00 90.12 87 TRP A C 1
ATOM 691 O O . TRP A 1 87 ? -7.226 -4.070 12.365 1.00 90.12 87 TRP A O 1
ATOM 701 N N . LYS A 1 88 ? -5.974 -5.454 11.126 1.00 87.94 88 LYS A N 1
ATOM 702 C CA . LYS A 1 88 ? -6.734 -5.225 9.895 1.00 87.94 88 LYS A CA 1
ATOM 703 C C . LYS A 1 88 ? -8.177 -5.727 9.975 1.00 87.94 88 LYS A C 1
ATOM 705 O O . LYS A 1 88 ? -9.061 -5.067 9.440 1.00 87.94 88 LYS A O 1
ATOM 710 N N . ILE A 1 89 ? -8.425 -6.829 10.687 1.00 88.56 89 ILE A N 1
ATOM 711 C CA . ILE A 1 89 ? -9.785 -7.291 11.002 1.00 88.56 89 ILE A CA 1
ATOM 712 C C . ILE A 1 89 ? -10.520 -6.237 11.835 1.00 88.56 89 ILE A C 1
ATOM 714 O O . ILE A 1 89 ? -11.652 -5.899 11.514 1.00 88.56 89 ILE A O 1
ATOM 718 N N . ARG A 1 90 ? -9.884 -5.660 12.864 1.00 86.38 90 ARG A N 1
ATOM 719 C CA . ARG A 1 90 ? -10.504 -4.602 13.684 1.00 86.38 90 ARG A CA 1
ATOM 720 C C . ARG A 1 90 ? -10.808 -3.342 12.884 1.00 86.38 90 ARG A C 1
ATOM 722 O O . ARG A 1 90 ? -11.859 -2.748 13.077 1.00 86.38 90 ARG A O 1
ATOM 729 N N . GLU A 1 91 ? -9.899 -2.929 12.011 1.00 87.19 91 GLU A N 1
ATOM 730 C CA . GLU A 1 91 ? -10.110 -1.744 11.179 1.00 87.19 91 GLU A CA 1
ATOM 731 C C . GLU A 1 91 ? -11.225 -1.963 10.150 1.00 87.19 91 GLU A C 1
ATOM 733 O O . GLU A 1 91 ? -12.018 -1.057 9.909 1.00 87.19 91 GLU A O 1
ATOM 738 N N . ALA A 1 92 ? -11.358 -3.179 9.614 1.00 86.12 92 ALA A N 1
ATOM 739 C CA . ALA A 1 92 ? -12.489 -3.551 8.770 1.00 86.12 92 ALA A CA 1
ATOM 740 C C . ALA A 1 92 ? -13.811 -3.636 9.554 1.00 86.12 92 ALA A C 1
ATOM 742 O O . ALA A 1 92 ? -14.812 -3.101 9.092 1.00 86.12 92 ALA A O 1
ATOM 743 N N . GLU A 1 93 ? -13.819 -4.196 10.772 1.00 83.50 93 GLU A N 1
ATOM 744 C CA . GLU A 1 93 ? -15.006 -4.204 11.648 1.00 83.50 93 GLU A CA 1
ATOM 745 C C . GLU A 1 93 ? -15.484 -2.789 12.023 1.00 83.50 93 GLU A C 1
ATOM 747 O O . GLU A 1 93 ? -16.671 -2.591 12.268 1.00 83.50 93 GLU A O 1
ATOM 752 N N . LYS A 1 94 ? -14.573 -1.811 12.091 1.00 84.19 94 LYS A N 1
ATOM 753 C CA . LYS A 1 94 ? -14.894 -0.393 12.322 1.00 84.19 94 LYS A CA 1
ATOM 754 C C . LYS A 1 94 ? -15.283 0.366 11.045 1.00 84.19 94 LYS A C 1
ATOM 756 O O . LYS A 1 94 ? -15.603 1.546 11.126 1.00 84.19 94 LYS A O 1
ATOM 761 N N . GLY A 1 95 ? -15.205 -0.267 9.873 1.00 80.56 95 GLY A N 1
ATOM 762 C CA . GLY A 1 95 ? -15.476 0.375 8.583 1.00 80.56 95 GLY A CA 1
ATOM 763 C C . GLY A 1 95 ? -14.362 1.301 8.072 1.00 80.56 95 GLY A C 1
ATOM 764 O O . GLY A 1 95 ? -14.563 2.008 7.091 1.00 80.56 95 GLY A O 1
ATOM 765 N N . HIS A 1 96 ? -13.173 1.293 8.684 1.00 78.19 96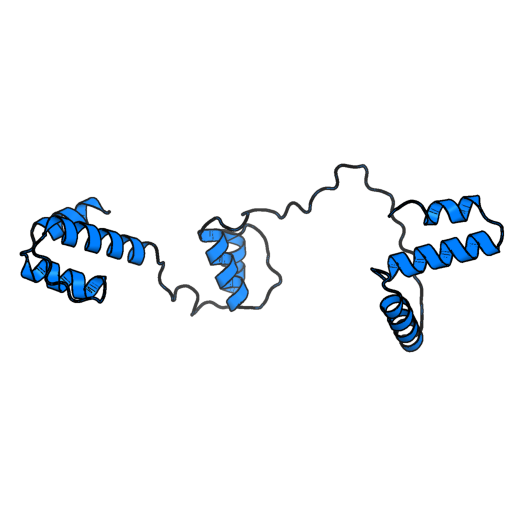 HIS A N 1
ATOM 766 C CA . HIS A 1 96 ? -12.019 2.088 8.234 1.00 78.19 96 HIS A CA 1
ATOM 767 C C . HIS A 1 96 ? -11.245 1.438 7.077 1.00 78.19 96 HIS A C 1
ATOM 769 O O . HIS A 1 96 ? -10.290 2.014 6.556 1.00 78.19 96 HIS A O 1
ATOM 775 N N . VAL A 1 97 ? -11.637 0.231 6.664 1.00 77.50 97 VAL A N 1
ATOM 776 C CA . VAL A 1 97 ? -11.039 -0.485 5.535 1.00 77.50 97 VAL A CA 1
ATOM 777 C C . VAL A 1 97 ? -12.124 -0.786 4.506 1.00 77.50 97 VAL A C 1
ATOM 779 O O . VAL A 1 97 ? -13.169 -1.313 4.884 1.00 77.50 97 VAL A O 1
ATOM 782 N N . PRO A 1 98 ? -11.875 -0.539 3.206 1.00 74.56 98 PRO A N 1
ATOM 783 C CA . PRO A 1 98 ? -12.779 -0.976 2.153 1.00 74.56 98 PRO A CA 1
ATOM 784 C C . PRO A 1 98 ? -12.839 -2.508 2.128 1.00 74.56 98 PRO A C 1
ATOM 786 O O . PRO A 1 98 ? -11.831 -3.183 1.847 1.00 74.56 98 PRO A O 1
ATOM 789 N N . VAL A 1 99 ? -14.022 -3.023 2.461 1.00 75.31 99 VAL A N 1
ATOM 790 C CA . VAL A 1 99 ? -14.383 -4.442 2.411 1.00 75.31 99 VAL A CA 1
ATOM 791 C C . VAL A 1 99 ? -14.695 -4.810 0.964 1.00 75.31 99 VAL A C 1
ATOM 793 O O . VAL A 1 99 ? -15.415 -4.090 0.277 1.00 75.31 99 VAL A O 1
ATOM 796 N N . GLY A 1 100 ? -14.119 -5.918 0.500 1.00 67.25 100 GLY A N 1
ATOM 797 C CA . GLY A 1 100 ? -14.311 -6.435 -0.850 1.00 67.25 100 GLY A CA 1
ATOM 798 C C . GLY A 1 100 ? -13.020 -6.572 -1.667 1.00 67.25 100 GLY A C 1
ATOM 799 O O . GLY A 1 100 ? -11.908 -6.280 -1.181 1.00 67.25 100 GLY A O 1
ATOM 800 N N . PRO A 1 101 ? -13.159 -7.043 -2.922 1.00 66.69 101 PRO A N 1
ATOM 801 C CA . PRO A 1 101 ? -12.049 -7.210 -3.846 1.00 66.69 101 PRO A CA 1
ATOM 802 C C . PRO A 1 101 ? -11.267 -5.905 -3.946 1.00 66.69 101 PRO A C 1
ATOM 804 O O . PRO A 1 101 ? -11.841 -4.826 -4.086 1.00 66.69 101 PRO A O 1
ATOM 807 N N . ARG A 1 102 ? -9.935 -5.981 -3.857 1.00 61.81 102 ARG A N 1
ATOM 808 C CA . ARG A 1 102 ? -9.113 -4.811 -4.167 1.00 61.81 102 ARG A CA 1
ATOM 809 C C . ARG A 1 102 ? -9.328 -4.514 -5.642 1.00 61.81 102 ARG A C 1
ATOM 811 O O . ARG A 1 102 ? -8.731 -5.181 -6.479 1.00 61.81 102 ARG A O 1
ATOM 818 N N . THR A 1 103 ? -10.115 -3.491 -5.947 1.00 56.88 103 THR A N 1
ATOM 819 C CA . THR A 1 103 ? -9.967 -2.768 -7.204 1.00 56.88 103 THR A CA 1
ATOM 820 C C . THR A 1 103 ? -8.562 -2.180 -7.167 1.00 56.88 103 THR A C 1
ATOM 822 O O . THR A 1 103 ? -8.328 -1.097 -6.632 1.00 56.88 103 THR A O 1
ATOM 825 N N . SER A 1 104 ? -7.573 -2.924 -7.675 1.00 55.03 104 SER A N 1
ATOM 826 C CA . SER A 1 104 ? -6.416 -2.280 -8.288 1.00 55.03 104 SER A CA 1
ATOM 827 C C . SER A 1 104 ? -7.013 -1.227 -9.203 1.00 55.03 104 SER A C 1
ATOM 829 O O . SER A 1 104 ? -7.896 -1.594 -9.980 1.00 55.03 104 SER A O 1
ATOM 831 N N . ARG A 1 105 ? -6.636 0.050 -9.056 1.00 52.88 105 ARG A N 1
ATOM 832 C CA . ARG A 1 105 ? -7.084 1.102 -9.976 1.00 52.88 105 ARG A CA 1
ATOM 833 C C . ARG A 1 105 ? -6.937 0.534 -11.383 1.00 52.88 105 ARG A C 1
ATOM 835 O O . ARG A 1 105 ? -5.814 0.338 -11.842 1.00 52.88 105 ARG A O 1
ATOM 842 N N . ARG A 1 106 ? -8.053 0.166 -12.012 1.00 49.75 106 ARG A N 1
ATOM 843 C CA . ARG A 1 106 ? -8.065 -0.129 -13.433 1.00 49.75 106 ARG A CA 1
ATOM 844 C C . ARG A 1 106 ? -7.630 1.200 -14.028 1.00 49.75 106 ARG A C 1
ATOM 846 O O . ARG A 1 106 ? -8.308 2.196 -13.795 1.00 49.75 106 ARG A O 1
ATOM 853 N N . ARG A 1 107 ? -6.444 1.255 -14.640 1.00 56.00 107 ARG A N 1
ATOM 854 C CA . ARG A 1 107 ? -6.095 2.413 -15.464 1.00 56.00 107 ARG A CA 1
ATOM 855 C C . ARG A 1 107 ? -7.237 2.535 -16.469 1.00 56.00 107 ARG A C 1
ATOM 857 O O . ARG A 1 107 ? -7.507 1.572 -17.182 1.00 56.00 107 ARG A O 1
ATOM 864 N N . GLU A 1 108 ? -7.962 3.646 -16.442 1.00 53.06 108 GLU A N 1
ATOM 865 C CA . GLU A 1 108 ? -8.818 4.009 -17.565 1.00 53.06 108 GLU A CA 1
ATOM 866 C C . GLU A 1 108 ? -7.881 4.263 -18.746 1.00 53.06 108 GLU A C 1
ATOM 868 O O . GLU A 1 108 ? -7.014 5.132 -18.683 1.00 53.06 108 GLU A O 1
ATOM 873 N N . GLY A 1 109 ? -7.969 3.401 -19.753 1.00 64.25 109 GLY A N 1
ATOM 874 C CA . GLY A 1 109 ? -7.084 3.384 -20.910 1.00 64.25 109 GLY A CA 1
ATOM 875 C C . GLY A 1 109 ? -6.978 1.979 -21.493 1.00 64.25 109 GLY A C 1
ATOM 876 O O . GLY A 1 109 ? -7.128 0.985 -20.774 1.00 64.25 109 GLY A O 1
ATOM 877 N N . GLU A 1 110 ? -6.736 1.890 -22.798 1.00 68.56 110 GLU A N 1
ATOM 878 C CA . GLU A 1 110 ? -6.374 0.614 -23.407 1.00 68.56 110 GLU A CA 1
ATOM 879 C C . GLU A 1 110 ? -5.077 0.089 -22.771 1.00 68.56 110 GLU A C 1
ATOM 881 O O . GLU A 1 110 ? -4.159 0.873 -22.499 1.00 68.56 110 GLU A O 1
ATOM 886 N N . PRO A 1 111 ? -4.977 -1.223 -22.495 1.00 66.12 111 PRO A N 1
ATOM 887 C CA . PRO A 1 111 ? -3.730 -1.819 -22.049 1.00 66.12 111 PRO A CA 1
ATOM 888 C C . PRO A 1 111 ? -2.643 -1.543 -23.090 1.00 66.12 111 PRO A C 1
ATOM 890 O O . PRO A 1 111 ? -2.706 -2.048 -24.207 1.00 66.12 111 PRO A O 1
ATOM 893 N N . THR A 1 112 ? -1.640 -0.745 -22.732 1.00 77.19 112 THR A N 1
ATOM 894 C CA . THR A 1 112 ? -0.444 -0.609 -23.565 1.00 77.19 112 THR A CA 1
ATOM 895 C C . THR A 1 112 ? 0.228 -1.978 -23.659 1.00 77.19 112 THR A C 1
ATOM 897 O O . THR A 1 112 ? 0.476 -2.602 -22.624 1.00 77.19 112 THR A O 1
ATOM 900 N N . ASP A 1 113 ? 0.529 -2.443 -24.875 1.00 80.62 113 ASP A N 1
ATOM 901 C CA . ASP A 1 113 ? 1.312 -3.666 -25.091 1.00 80.62 113 ASP A CA 1
ATOM 902 C C . ASP A 1 113 ? 2.752 -3.439 -24.608 1.00 80.62 113 ASP A C 1
ATOM 904 O O . ASP A 1 113 ? 3.606 -2.900 -25.313 1.00 80.62 113 ASP A O 1
ATOM 908 N N . MET A 1 114 ? 3.006 -3.773 -23.344 1.00 82.62 114 MET A N 1
ATOM 909 C CA . MET A 1 114 ? 4.315 -3.624 -22.720 1.00 82.62 114 MET A CA 1
ATOM 910 C C . MET A 1 114 ? 5.138 -4.885 -22.953 1.00 82.62 114 MET A C 1
ATOM 912 O O . MET A 1 114 ? 4.787 -5.970 -22.490 1.00 82.62 114 MET A O 1
ATOM 916 N N . ARG A 1 115 ? 6.291 -4.734 -23.605 1.00 82.00 115 ARG A N 1
ATOM 917 C CA . ARG A 1 115 ? 7.265 -5.819 -23.755 1.00 82.00 115 ARG A CA 1
ATOM 918 C C . ARG A 1 115 ? 8.334 -5.742 -22.671 1.00 82.00 115 ARG A C 1
ATOM 920 O O . ARG A 1 115 ? 8.820 -4.665 -22.338 1.00 82.00 115 ARG A O 1
ATOM 927 N N . ILE A 1 116 ? 8.722 -6.901 -22.142 1.00 85.81 116 ILE A N 1
ATOM 928 C CA . ILE A 1 116 ? 9.822 -7.027 -21.179 1.00 85.81 116 ILE A CA 1
ATOM 929 C C . ILE A 1 116 ? 11.115 -7.281 -21.957 1.00 85.81 116 ILE A C 1
ATOM 931 O O . ILE A 1 116 ? 11.193 -8.249 -22.711 1.00 85.81 116 ILE A O 1
ATOM 935 N N . LEU A 1 117 ? 12.134 -6.442 -21.749 1.00 85.12 117 LEU A N 1
ATOM 936 C CA . LEU A 1 117 ? 13.479 -6.649 -22.290 1.00 85.12 117 LEU A CA 1
ATOM 937 C C . LEU A 1 117 ? 14.364 -7.335 -21.230 1.00 85.12 117 LEU A C 1
ATOM 939 O O . LEU A 1 117 ? 14.777 -6.673 -20.275 1.00 85.12 117 LEU A O 1
ATOM 943 N N . PRO A 1 118 ? 14.654 -8.647 -21.341 1.00 86.44 118 PRO A N 1
ATOM 944 C CA . PRO A 1 118 ? 15.506 -9.332 -20.376 1.00 86.44 118 PRO A CA 1
ATOM 945 C C . PRO A 1 118 ? 16.973 -8.928 -20.573 1.00 86.44 118 PRO A C 1
ATOM 947 O O . PRO A 1 118 ? 17.582 -9.246 -21.592 1.00 86.44 118 PRO A O 1
ATOM 950 N N . LEU A 1 119 ? 17.556 -8.266 -19.573 1.00 88.94 119 LEU A N 1
ATOM 951 C CA . LEU A 1 119 ? 18.970 -7.888 -19.548 1.00 88.94 119 LEU A CA 1
ATOM 952 C C . LEU A 1 119 ? 19.705 -8.698 -18.473 1.00 88.94 119 LEU A C 1
ATOM 954 O O . LEU A 1 119 ? 19.306 -8.697 -17.308 1.00 88.94 119 LEU A O 1
ATOM 958 N N . ARG A 1 120 ? 20.781 -9.393 -18.857 1.00 91.38 120 ARG A N 1
ATOM 959 C CA . ARG A 1 120 ? 21.649 -10.126 -17.924 1.00 91.38 120 ARG A CA 1
ATOM 960 C C . ARG A 1 120 ? 22.892 -9.298 -17.630 1.00 91.38 120 ARG A C 1
ATOM 962 O O . ARG A 1 120 ? 23.630 -8.962 -18.547 1.00 91.38 120 ARG A O 1
ATOM 969 N N . LEU A 1 121 ? 23.114 -9.000 -16.355 1.00 91.75 121 LEU A N 1
ATOM 970 C CA . LEU A 1 121 ? 24.277 -8.271 -15.852 1.00 91.75 121 LEU A CA 1
ATOM 971 C C . LEU A 1 121 ? 24.817 -8.996 -14.620 1.00 91.75 121 LEU A C 1
ATOM 973 O O . LEU A 1 121 ? 24.049 -9.594 -13.864 1.00 91.75 121 LEU A O 1
ATOM 977 N N . GLU A 1 122 ? 26.127 -8.928 -14.401 1.00 94.81 122 GLU A N 1
ATOM 978 C CA . GLU A 1 122 ? 26.724 -9.414 -13.159 1.00 94.81 122 GLU A CA 1
ATOM 979 C C . GLU A 1 122 ? 26.268 -8.565 -11.967 1.00 94.81 122 GLU A C 1
ATOM 981 O O . GLU A 1 122 ? 26.184 -7.340 -12.070 1.00 94.81 122 GLU A O 1
ATOM 986 N N . ALA A 1 123 ? 26.037 -9.194 -10.810 1.00 94.69 123 ALA A N 1
ATOM 987 C CA . ALA A 1 123 ? 25.549 -8.507 -9.609 1.00 94.69 123 ALA A CA 1
ATOM 988 C C . ALA A 1 123 ? 26.423 -7.300 -9.226 1.00 94.69 123 ALA A C 1
ATOM 990 O O . ALA A 1 123 ? 25.913 -6.201 -9.052 1.00 94.69 123 ALA A O 1
ATOM 991 N N . ARG A 1 124 ? 27.752 -7.468 -9.250 1.00 94.50 124 ARG A N 1
ATOM 992 C CA . ARG A 1 124 ? 28.714 -6.394 -8.943 1.00 94.50 124 ARG A CA 1
ATOM 993 C C . ARG A 1 124 ? 28.603 -5.189 -9.879 1.00 94.50 124 ARG A C 1
ATOM 995 O O . ARG A 1 124 ? 28.934 -4.073 -9.488 1.00 94.50 124 ARG A O 1
ATOM 1002 N N . VAL A 1 125 ? 28.199 -5.411 -11.129 1.00 94.25 125 VAL A N 1
ATOM 1003 C CA . VAL A 1 125 ? 27.985 -4.339 -12.111 1.00 94.25 125 VAL A CA 1
ATOM 1004 C C . VAL A 1 125 ? 26.664 -3.633 -11.828 1.00 94.25 125 VAL A C 1
ATOM 1006 O O . VAL A 1 125 ? 26.608 -2.407 -11.888 1.00 94.25 125 VAL A O 1
ATOM 1009 N N . VAL A 1 126 ? 25.623 -4.393 -11.475 1.00 93.56 126 VAL A N 1
ATOM 1010 C CA . VAL A 1 126 ? 24.328 -3.837 -11.067 1.00 93.56 126 VAL A CA 1
ATOM 1011 C C . VAL A 1 126 ? 24.478 -2.966 -9.824 1.00 93.56 126 VAL A C 1
ATOM 1013 O O . VAL A 1 126 ? 23.921 -1.876 -9.815 1.00 93.56 126 VAL A O 1
ATOM 1016 N N . ASP A 1 127 ? 25.266 -3.392 -8.837 1.00 95.25 127 ASP A N 1
ATOM 1017 C CA . ASP A 1 127 ? 25.506 -2.628 -7.607 1.00 95.25 127 ASP A CA 1
ATOM 1018 C C . ASP A 1 127 ? 26.154 -1.270 -7.914 1.00 95.25 127 ASP A C 1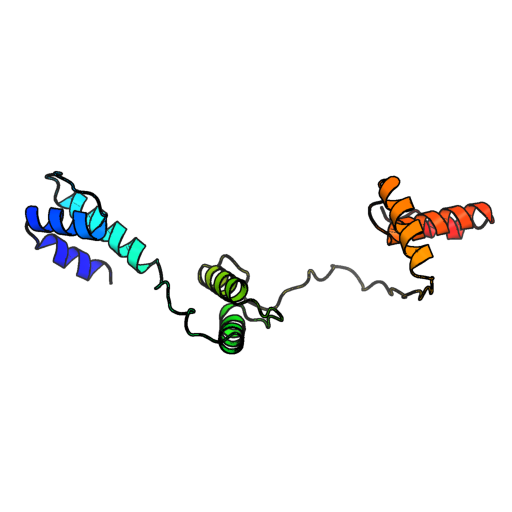
ATOM 1020 O O . ASP A 1 127 ? 25.612 -0.226 -7.560 1.00 95.25 127 ASP A O 1
ATOM 1024 N N . LYS A 1 128 ? 27.247 -1.267 -8.690 1.00 94.44 128 LYS A N 1
ATOM 1025 C CA . LYS A 1 128 ? 27.925 -0.028 -9.113 1.00 94.44 128 LYS A CA 1
ATOM 1026 C C . LYS A 1 128 ? 27.013 0.908 -9.903 1.00 94.44 128 LYS A C 1
ATOM 1028 O O . LYS A 1 128 ? 27.079 2.123 -9.745 1.00 94.44 128 LYS A O 1
ATOM 1033 N N . MET A 1 129 ? 26.190 0.349 -10.787 1.00 93.88 129 MET A N 1
ATOM 1034 C CA . MET A 1 129 ? 25.219 1.119 -11.561 1.00 93.88 129 MET A CA 1
ATOM 1035 C C . MET A 1 129 ? 24.156 1.733 -10.648 1.00 93.88 129 MET A C 1
ATOM 1037 O O . MET A 1 129 ? 23.773 2.886 -10.837 1.00 93.88 129 MET A O 1
ATOM 1041 N N . ASP A 1 130 ? 23.683 0.959 -9.674 1.00 92.69 130 ASP A N 1
ATOM 1042 C CA . ASP A 1 130 ? 22.672 1.376 -8.719 1.00 92.69 130 ASP A CA 1
ATOM 1043 C C . ASP A 1 130 ? 23.138 2.525 -7.828 1.00 92.69 130 ASP A C 1
ATOM 1045 O O . ASP A 1 130 ? 22.386 3.475 -7.614 1.00 92.69 130 ASP A O 1
ATOM 1049 N N . ASP A 1 131 ? 24.382 2.470 -7.367 1.00 93.31 131 ASP A N 1
ATOM 1050 C CA . ASP A 1 131 ? 24.997 3.562 -6.618 1.00 93.31 131 ASP A CA 1
ATOM 1051 C C . ASP A 1 131 ? 25.125 4.815 -7.497 1.00 93.31 131 ASP A C 1
ATOM 1053 O O . ASP A 1 131 ? 24.687 5.899 -7.107 1.00 93.31 131 ASP A O 1
ATOM 1057 N N . ALA A 1 132 ? 25.586 4.653 -8.742 1.00 91.62 132 ALA A N 1
ATOM 1058 C CA . ALA A 1 132 ? 25.786 5.763 -9.669 1.00 91.62 132 ALA A CA 1
ATOM 1059 C C . ALA A 1 132 ? 24.499 6.537 -10.013 1.00 91.62 132 ALA A C 1
ATOM 1061 O O . ALA A 1 132 ? 24.553 7.757 -10.171 1.00 91.62 132 ALA A O 1
ATOM 1062 N N . TRP A 1 133 ? 23.341 5.874 -10.159 1.00 89.44 133 TRP A N 1
ATOM 1063 C CA . TRP A 1 133 ? 22.093 6.602 -10.441 1.00 89.44 133 TRP A CA 1
ATOM 1064 C C . TRP A 1 133 ? 21.455 7.203 -9.186 1.00 89.44 133 TRP A C 1
ATOM 1066 O O . TRP A 1 133 ? 20.835 8.264 -9.290 1.00 89.44 133 TRP A O 1
ATOM 1076 N N . ARG A 1 134 ? 21.635 6.584 -8.010 1.00 91.06 134 ARG A N 1
ATOM 1077 C CA . ARG A 1 134 ? 21.159 7.135 -6.728 1.00 91.06 134 ARG A CA 1
ATOM 1078 C C . ARG A 1 134 ? 21.897 8.411 -6.344 1.00 91.06 134 ARG A C 1
ATOM 1080 O O . ARG A 1 134 ? 21.257 9.358 -5.908 1.00 91.06 134 ARG A O 1
ATOM 1087 N N . GLU A 1 135 ? 23.209 8.467 -6.567 1.00 92.44 135 GLU A N 1
ATOM 1088 C CA . GLU A 1 135 ? 24.020 9.677 -6.352 1.00 92.44 135 GLU A CA 1
ATOM 1089 C C . GLU A 1 135 ? 23.617 10.853 -7.259 1.00 92.44 135 GLU A C 1
ATOM 1091 O O . GLU A 1 135 ? 23.992 11.995 -7.009 1.00 92.44 135 GLU A O 1
ATOM 1096 N N . ARG A 1 136 ? 22.873 10.580 -8.337 1.00 85.81 136 ARG A N 1
ATOM 1097 C CA . ARG A 1 136 ? 22.464 11.555 -9.358 1.00 85.81 136 ARG A CA 1
ATOM 1098 C C . ARG A 1 136 ? 20.987 11.955 -9.249 1.00 85.81 136 ARG A C 1
ATOM 1100 O O . ARG A 1 136 ? 20.448 12.478 -10.223 1.00 85.81 136 ARG A O 1
ATOM 1107 N N . ASP A 1 137 ? 20.334 11.670 -8.118 1.00 87.19 137 ASP A N 1
ATOM 1108 C CA . ASP A 1 137 ? 18.912 11.958 -7.849 1.00 87.19 137 ASP A CA 1
ATOM 1109 C C . ASP A 1 137 ? 17.945 11.438 -8.931 1.00 87.19 137 ASP A C 1
ATOM 1111 O O . ASP A 1 137 ? 16.852 11.968 -9.151 1.00 87.19 137 ASP A O 1
ATOM 1115 N N . ILE A 1 138 ? 18.324 10.369 -9.635 1.00 87.69 138 ILE A N 1
ATOM 1116 C CA . ILE A 1 138 ? 17.418 9.703 -10.570 1.00 87.69 138 ILE A CA 1
ATOM 1117 C C . ILE A 1 138 ? 16.416 8.905 -9.721 1.00 87.69 138 ILE A C 1
ATOM 1119 O O . ILE A 1 138 ? 16.829 8.216 -8.799 1.00 87.69 138 ILE A O 1
ATOM 1123 N N . PRO A 1 139 ? 15.099 8.967 -9.971 1.00 81.94 139 PRO A N 1
ATOM 1124 C CA . PRO A 1 139 ? 14.110 8.403 -9.048 1.00 81.94 139 PRO A CA 1
ATOM 1125 C C . PRO A 1 139 ? 14.056 6.870 -9.058 1.00 81.94 139 PRO A C 1
ATOM 1127 O O . PRO A 1 139 ? 13.650 6.253 -8.073 1.00 81.94 139 PRO A O 1
ATOM 1130 N N . ASN A 1 140 ? 14.400 6.233 -10.182 1.00 86.62 140 ASN A N 1
ATOM 1131 C CA . ASN A 1 140 ? 14.363 4.781 -10.315 1.00 86.62 140 ASN A CA 1
ATOM 1132 C C . ASN A 1 140 ? 15.283 4.269 -11.439 1.00 86.62 140 ASN A C 1
ATOM 1134 O O . ASN A 1 140 ? 15.626 4.985 -12.379 1.00 86.62 140 ASN A O 1
ATOM 1138 N N . ARG A 1 141 ? 15.620 2.975 -11.371 1.00 88.69 141 ARG A N 1
ATOM 1139 C CA . ARG A 1 141 ? 16.467 2.285 -12.356 1.00 88.69 141 ARG A CA 1
ATOM 1140 C C . ARG A 1 141 ? 15.906 2.334 -13.788 1.00 88.69 141 ARG A C 1
ATOM 1142 O O . ARG A 1 141 ? 16.677 2.370 -14.741 1.00 88.69 141 ARG A O 1
ATOM 1149 N N . MET A 1 142 ? 14.581 2.328 -13.962 1.00 89.81 142 MET A N 1
ATOM 1150 C CA . MET A 1 142 ? 13.969 2.374 -15.296 1.00 89.81 142 MET A CA 1
ATOM 1151 C C . MET A 1 142 ? 14.212 3.726 -15.975 1.00 89.81 142 MET A C 1
ATOM 1153 O O . MET A 1 142 ? 14.543 3.764 -17.156 1.00 89.81 142 MET A O 1
ATOM 1157 N N . GLU A 1 143 ? 14.121 4.818 -15.219 1.00 88.75 143 GLU A N 1
ATOM 1158 C CA . GLU A 1 143 ? 14.417 6.171 -15.686 1.00 88.75 143 GLU A CA 1
ATOM 1159 C C . GLU A 1 143 ? 15.887 6.316 -16.080 1.00 88.75 143 GLU A C 1
ATOM 1161 O O . GLU A 1 143 ? 16.198 6.848 -17.146 1.00 88.75 143 GLU A O 1
ATOM 1166 N N . PHE A 1 144 ? 16.795 5.758 -15.272 1.00 91.38 144 PHE A N 1
ATOM 1167 C CA . PHE A 1 144 ? 18.214 5.686 -15.620 1.00 91.38 144 PHE A CA 1
ATOM 1168 C C . PHE A 1 144 ? 18.423 4.994 -16.975 1.00 91.38 144 PHE A C 1
ATOM 1170 O O . PHE A 1 144 ? 19.067 5.555 -17.862 1.00 91.38 144 PHE A O 1
ATOM 1177 N N . PHE A 1 145 ? 17.831 3.810 -17.171 1.00 91.06 145 PHE A N 1
ATOM 1178 C CA . PHE A 1 145 ? 17.951 3.081 -18.433 1.00 91.06 145 PHE A CA 1
ATOM 1179 C C . PHE A 1 145 ? 17.325 3.825 -19.616 1.00 91.06 145 PHE A C 1
ATOM 1181 O O . PHE A 1 145 ? 17.941 3.878 -20.677 1.00 91.06 145 PHE A O 1
ATOM 1188 N N . ARG A 1 146 ? 16.138 4.425 -19.462 1.00 89.81 146 ARG A N 1
ATOM 1189 C CA . ARG A 1 146 ? 15.492 5.196 -20.539 1.00 89.81 146 ARG A CA 1
ATOM 1190 C C . ARG A 1 146 ? 16.347 6.380 -20.975 1.00 89.81 146 ARG A C 1
ATOM 1192 O O . ARG A 1 146 ? 16.606 6.521 -22.167 1.00 89.81 146 ARG A O 1
ATOM 1199 N N . ARG A 1 147 ? 16.857 7.168 -20.023 1.00 90.88 147 ARG A N 1
ATOM 1200 C CA . ARG A 1 147 ? 17.748 8.303 -20.312 1.00 90.88 147 ARG A CA 1
ATOM 1201 C C . ARG A 1 147 ? 19.049 7.857 -20.967 1.00 90.88 147 ARG A C 1
ATOM 1203 O O . ARG A 1 147 ? 19.477 8.476 -21.936 1.00 90.88 147 ARG A O 1
ATOM 1210 N N . ALA A 1 148 ? 19.661 6.780 -20.472 1.00 92.00 148 ALA A N 1
ATOM 1211 C CA . ALA A 1 148 ? 20.893 6.241 -21.041 1.00 92.00 148 ALA A CA 1
ATOM 1212 C C . ALA A 1 148 ? 20.692 5.770 -22.491 1.00 92.00 148 ALA A C 1
ATOM 1214 O O . ALA A 1 148 ? 21.495 6.111 -23.361 1.00 92.00 148 ALA A O 1
ATOM 1215 N N . LEU A 1 149 ? 19.599 5.046 -22.767 1.00 92.25 149 LEU A N 1
ATOM 1216 C CA . LEU A 1 149 ? 19.247 4.605 -24.119 1.00 92.25 149 LEU A CA 1
ATOM 1217 C C . LEU A 1 149 ? 18.949 5.795 -25.035 1.00 92.25 149 LEU A C 1
ATOM 1219 O O . LEU A 1 149 ? 19.503 5.857 -26.128 1.00 92.25 149 LEU A O 1
ATOM 1223 N N . GLY A 1 150 ? 18.151 6.766 -24.585 1.00 92.44 150 GLY A N 1
ATOM 1224 C CA . GLY A 1 150 ? 17.865 7.983 -25.348 1.00 92.44 150 GLY A CA 1
ATOM 1225 C C . GLY A 1 150 ? 19.135 8.766 -25.692 1.00 92.44 150 GLY A C 1
ATOM 1226 O O . GLY A 1 150 ? 19.364 9.093 -26.855 1.00 92.44 150 GLY A O 1
ATOM 1227 N N . HIS A 1 151 ? 20.010 8.991 -24.708 1.00 93.06 151 HIS A N 1
ATOM 1228 C CA . HIS A 1 151 ? 21.295 9.663 -24.908 1.00 93.06 151 HIS A CA 1
ATOM 1229 C C . HIS A 1 151 ? 22.183 8.920 -25.917 1.00 93.06 151 HIS A C 1
ATOM 1231 O O . HIS A 1 151 ? 22.743 9.536 -26.825 1.00 93.06 151 HIS A O 1
ATOM 1237 N N . TYR A 1 152 ? 22.295 7.594 -25.794 1.00 94.81 152 TYR A N 1
ATOM 1238 C CA . TYR A 1 152 ? 23.099 6.795 -26.717 1.00 94.81 152 TYR A CA 1
ATOM 1239 C C . TYR A 1 152 ? 22.515 6.785 -28.139 1.00 94.81 152 TYR A C 1
ATOM 1241 O O . TYR A 1 152 ? 23.257 6.928 -29.106 1.00 94.81 152 TYR A O 1
ATOM 1249 N N . LEU A 1 153 ? 21.189 6.718 -28.284 1.00 94.69 153 LEU A N 1
ATOM 1250 C CA . LEU A 1 153 ? 20.517 6.813 -29.584 1.00 94.69 153 LEU A CA 1
ATOM 1251 C C . LEU A 1 153 ? 20.758 8.170 -30.263 1.00 94.69 153 LEU A C 1
ATOM 1253 O O . LEU A 1 153 ? 21.007 8.200 -31.467 1.00 94.69 153 LEU A O 1
ATOM 1257 N N . LYS A 1 154 ? 20.768 9.281 -29.509 1.00 93.81 154 LYS A N 1
ATOM 1258 C CA . LYS A 1 154 ? 21.155 10.601 -30.048 1.00 93.81 154 LYS A CA 1
ATOM 1259 C C . LYS A 1 154 ? 22.594 10.613 -30.533 1.00 93.81 154 LYS A C 1
ATOM 1261 O O . LYS A 1 154 ? 22.866 11.126 -31.613 1.00 93.81 154 LYS A O 1
ATOM 1266 N N . HIS A 1 155 ? 23.501 10.035 -29.749 1.00 94.75 155 HIS A N 1
ATOM 1267 C CA . HIS A 1 155 ? 24.908 9.934 -30.122 1.00 94.75 155 HIS A CA 1
ATOM 1268 C C . HIS A 1 155 ? 25.104 9.152 -31.432 1.00 94.75 155 HIS A C 1
ATOM 1270 O O . HIS A 1 155 ? 25.939 9.530 -32.246 1.00 94.75 155 HIS A O 1
ATOM 1276 N N . LEU A 1 156 ? 24.292 8.118 -31.672 1.00 95.06 156 LEU A N 1
ATOM 1277 C CA . LEU A 1 156 ? 24.286 7.352 -32.924 1.00 95.06 156 LEU A CA 1
ATOM 1278 C C . LEU A 1 156 ? 23.581 8.060 -34.100 1.00 95.06 156 LEU A C 1
ATOM 1280 O O . LEU A 1 156 ? 23.518 7.501 -35.191 1.00 95.06 156 LEU A O 1
ATOM 1284 N N . GLY A 1 157 ? 23.023 9.259 -33.902 1.00 93.12 157 GLY A N 1
ATOM 1285 C CA . GLY A 1 157 ? 22.262 9.988 -34.925 1.00 93.12 157 GLY A CA 1
ATOM 1286 C C . GLY A 1 157 ? 20.826 9.487 -35.133 1.00 93.12 157 GLY A C 1
ATOM 1287 O O . GLY A 1 157 ? 20.126 9.978 -36.017 1.00 93.12 157 GLY A O 1
ATOM 1288 N N . ALA A 1 158 ? 20.349 8.546 -34.312 1.00 93.06 158 ALA A N 1
ATOM 1289 C CA . ALA A 1 158 ? 18.992 8.003 -34.368 1.00 93.06 158 ALA A CA 1
ATOM 1290 C C . ALA A 1 158 ? 17.993 8.908 -33.618 1.00 93.06 158 ALA A C 1
ATOM 1292 O O . ALA A 1 158 ? 17.349 8.493 -32.652 1.00 93.06 158 ALA A O 1
ATOM 1293 N N . SER A 1 159 ? 17.879 10.166 -34.054 1.00 88.94 159 SER A N 1
ATOM 1294 C CA . SER A 1 159 ? 17.117 11.222 -33.367 1.00 88.94 159 SER A CA 1
ATOM 1295 C C . SER A 1 159 ? 15.634 10.887 -33.165 1.00 88.94 159 SER A C 1
ATOM 1297 O O . SER A 1 159 ? 15.089 11.159 -32.094 1.00 88.94 159 SER A O 1
ATOM 1299 N N . ASP A 1 160 ? 14.992 10.244 -34.145 1.00 89.50 160 ASP A N 1
ATOM 1300 C CA . ASP A 1 160 ? 13.581 9.844 -34.046 1.00 89.50 160 ASP A CA 1
ATOM 1301 C C . ASP A 1 160 ? 13.362 8.766 -32.981 1.00 89.50 160 ASP A C 1
ATOM 1303 O O . ASP A 1 160 ? 12.434 8.859 -32.174 1.00 89.50 160 ASP A O 1
ATOM 1307 N N . ALA A 1 161 ? 14.254 7.771 -32.933 1.00 88.44 161 ALA A N 1
ATOM 1308 C CA . ALA A 1 161 ? 14.222 6.726 -31.919 1.00 88.44 161 ALA A CA 1
ATOM 1309 C C . ALA A 1 161 ? 14.520 7.302 -30.531 1.00 88.44 161 ALA A C 1
ATOM 1311 O O . ALA A 1 161 ? 13.836 6.962 -29.571 1.00 88.44 161 ALA A O 1
ATOM 1312 N N . ALA A 1 162 ? 15.492 8.212 -30.421 1.00 89.44 162 ALA A N 1
ATOM 1313 C CA . ALA A 1 162 ? 15.819 8.862 -29.160 1.00 89.44 162 ALA A CA 1
ATOM 1314 C C . ALA A 1 162 ? 14.626 9.625 -28.570 1.00 89.44 162 ALA A C 1
AT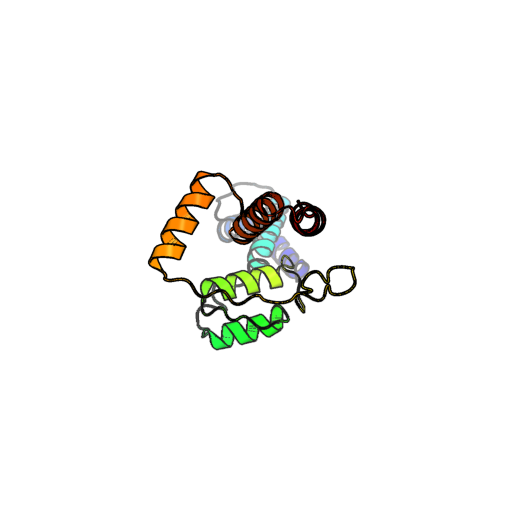OM 1316 O O . ALA A 1 162 ? 14.378 9.522 -27.371 1.00 89.44 162 ALA A O 1
ATOM 1317 N N . ARG A 1 163 ? 13.847 10.325 -29.407 1.00 88.56 163 ARG A N 1
ATOM 1318 C CA . ARG A 1 163 ? 12.664 11.086 -28.973 1.00 88.56 163 ARG A CA 1
ATOM 1319 C C . ARG A 1 163 ? 11.616 10.211 -28.275 1.00 88.56 163 ARG A C 1
ATOM 1321 O O . ARG A 1 163 ? 10.958 10.687 -27.353 1.00 88.56 163 ARG A O 1
ATOM 1328 N N . ALA A 1 164 ? 11.492 8.938 -28.659 1.00 87.75 164 ALA A N 1
ATOM 1329 C CA . ALA A 1 164 ? 10.574 7.988 -28.022 1.00 87.75 164 ALA A CA 1
ATOM 1330 C C . ALA A 1 164 ? 10.941 7.660 -26.560 1.00 87.75 164 ALA A C 1
ATOM 1332 O O . ALA A 1 164 ? 10.091 7.190 -25.812 1.00 87.75 164 ALA A O 1
ATOM 1333 N N . PHE A 1 165 ? 12.183 7.922 -26.138 1.00 85.25 165 PHE A N 1
ATOM 1334 C CA . PHE A 1 165 ? 12.651 7.705 -24.765 1.00 85.25 165 PHE A CA 1
ATOM 1335 C C . PHE A 1 165 ? 12.650 8.984 -23.909 1.00 85.25 165 PHE A C 1
ATOM 1337 O O . PHE A 1 165 ? 12.936 8.902 -22.717 1.00 85.25 165 PHE A O 1
ATOM 1344 N N . GLU A 1 166 ? 12.328 10.148 -24.488 1.00 74.38 166 GLU A N 1
ATOM 1345 C CA . GLU A 1 166 ? 12.280 11.443 -23.780 1.00 74.38 166 GLU A CA 1
ATOM 1346 C C . GLU A 1 166 ? 10.864 11.854 -23.361 1.00 74.38 166 GLU A C 1
ATOM 1348 O O . GLU A 1 166 ? 10.699 12.681 -22.468 1.00 74.38 166 GLU A O 1
ATOM 1353 N N . GLN A 1 167 ? 9.838 11.288 -24.001 1.00 59.38 167 GLN A N 1
ATOM 1354 C CA . GLN A 1 167 ? 8.436 11.596 -23.731 1.00 59.38 167 GLN A CA 1
ATOM 1355 C C . GLN A 1 167 ? 7.823 10.549 -22.796 1.00 59.38 167 GLN A C 1
ATOM 1357 O O . GLN A 1 167 ? 7.242 9.584 -23.267 1.00 59.38 167 GLN A O 1
ATOM 1362 N N . GLU A 1 168 ? 8.000 10.722 -21.486 1.00 52.66 168 GLU A N 1
ATOM 1363 C CA . GLU A 1 168 ? 7.124 10.233 -20.400 1.00 52.66 168 GLU A CA 1
ATOM 1364 C C . GLU A 1 168 ? 7.797 10.587 -19.058 1.00 52.66 168 GLU A C 1
ATOM 1366 O O . GLU A 1 168 ? 8.357 9.730 -18.371 1.00 52.66 168 GLU A O 1
ATOM 1371 N N . ALA A 1 169 ? 7.782 11.879 -18.718 1.00 41.03 169 ALA A N 1
ATOM 1372 C CA . ALA A 1 169 ? 8.023 12.381 -17.365 1.00 41.03 169 ALA A CA 1
ATOM 1373 C C . ALA A 1 169 ? 6.727 12.996 -16.830 1.00 41.03 169 ALA A C 1
ATOM 1375 O O . ALA A 1 169 ? 6.065 13.713 -17.616 1.00 41.03 169 ALA A O 1
#

Organism: NCBI:txid48

Secondary structure (DSSP, 8-state):
-HHHHHHHHHTS-HHHHHHHHHHHHSS------HHHHHHHHHHHHHHHHHS--TTTTTS--HHHHHHHHHHHHSS------HHHHHHHHHHHHTT-S--SS------SS----PPP------HHHHHHHHHHHHTTT-S-HHHHHHHHHHHHHHHTT-HHHHHTTTS--

pLDDT: mean 81.43, std 11.99, range [41.03, 95.25]

Foldseek 3Di:
DLVVLLVVLVPDDQVVLQVLLCVQVVDRDPDSDSVVSSVNSSVSVVVVVVVPDPPPQVPDALVRLQVLLCVQQVDGDPDSDSVVSVVNSVCSVVVVHHRHDPPPPPPPDDPDPDDDDDDDDDPVVVVVVVVVCVVVVNPDPVLVVLQVVLVVCVVVVVPVVSVVSVPDD

Sequence (169 aa):
MHMATKDKLDALRLPELQARFKEVVGEATKSPNRKFLIRRIDEALAKKAEAKPRGRFKELSVEELRAKYVEVVGRPSGSSSKPYLVWKIREAEKGHVPVGPRTSRRREGEPTDMRILPLRLEARVVDKMDDAWRERDIPNRMEFFRRALGHYLKHLGASDAARAFEQEA

Radius of gyration: 31.19 Å; chains: 1; bounding box: 63×35×82 Å